Protein AF-A0A317JXZ2-F1 (afdb_monomer_lite)

Foldseek 3Di:
DDPVPDDDDDDDDDDDPDDDDDDPPDPDPDDDDFDWAFPDDDQQKTWTFGDDCDAHPVRHRIDMDTPVNDDDD

pLDDT: mean 80.99, std 12.87, range [50.53, 96.12]

Sequence (73 aa):
MDSIGRDHRIVEKVPVLTTQGIRAANTFPMELWLDVQVDRLDAGTATVTLQHGVETVDGAQRITVTSADVRMT

Secondary structure (DSSP, 8-state):
--TTS------------------TT---SSPPP--EEEEEEETTEEEEEE-TT---TTS-SEEEEEGGG----

Structure (mmCIF, N/CA/C/O backbone):
data_AF-A0A317JXZ2-F1
#
_entry.id   AF-A0A317JXZ2-F1
#
loop_
_atom_site.group_PDB
_atom_site.id
_atom_site.type_symbol
_atom_site.label_atom_id
_atom_site.label_alt_id
_atom_site.label_comp_id
_atom_site.label_asym_id
_atom_site.label_entity_id
_atom_site.label_seq_id
_atom_site.pdbx_PDB_ins_code
_atom_site.Cartn_x
_atom_site.Cartn_y
_atom_site.Cartn_z
_atom_site.occupancy
_atom_site.B_iso_or_equiv
_atom_site.auth_seq_id
_atom_site.auth_comp_id
_atom_site.auth_asym_id
_atom_site.auth_atom_id
_atom_site.pdbx_PDB_model_num
ATOM 1 N N . MET A 1 1 ? 19.163 25.134 -36.726 1.00 58.12 1 MET A N 1
ATOM 2 C CA . MET A 1 1 ? 20.062 26.288 -36.548 1.00 58.12 1 MET A CA 1
ATOM 3 C C . MET A 1 1 ? 19.295 27.522 -36.064 1.00 58.12 1 MET A C 1
ATOM 5 O O . MET A 1 1 ? 18.390 27.971 -36.759 1.00 58.12 1 MET A O 1
ATOM 9 N N . ASP A 1 2 ? 19.580 28.014 -34.854 1.00 73.25 2 ASP A N 1
ATOM 10 C CA . ASP A 1 2 ? 19.018 29.274 -34.331 1.00 73.25 2 ASP A CA 1
ATOM 11 C C . ASP A 1 2 ? 19.760 30.514 -34.881 1.00 73.25 2 ASP A C 1
ATOM 13 O O . ASP A 1 2 ? 20.717 30.391 -35.647 1.00 73.25 2 ASP A O 1
ATOM 17 N N . SER A 1 3 ? 19.332 31.723 -34.498 1.00 70.88 3 SER A N 1
ATOM 18 C CA . SER A 1 3 ? 19.915 32.990 -34.980 1.00 70.88 3 SER A CA 1
ATOM 19 C C . SER 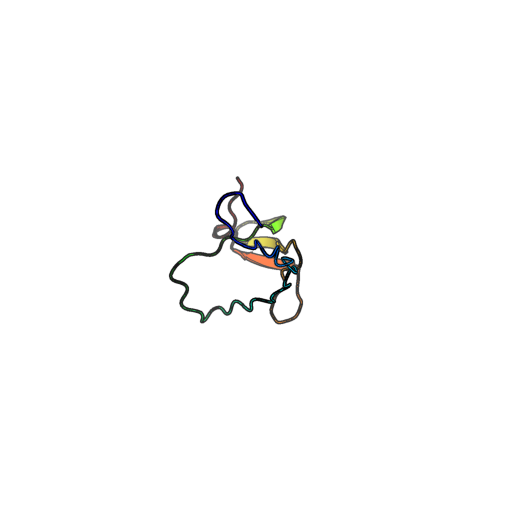A 1 3 ? 21.375 33.229 -34.561 1.00 70.88 3 SER A C 1
ATOM 21 O O . SER A 1 3 ? 21.984 34.190 -35.025 1.00 70.88 3 SER A O 1
ATOM 23 N N . ILE A 1 4 ? 21.943 32.363 -33.715 1.00 84.69 4 ILE A N 1
ATOM 24 C CA . ILE A 1 4 ? 23.353 32.367 -33.296 1.00 84.69 4 ILE A CA 1
ATOM 25 C C . ILE A 1 4 ? 24.111 31.121 -33.783 1.00 84.69 4 ILE A C 1
ATOM 27 O O . ILE A 1 4 ? 25.228 30.861 -33.340 1.00 84.69 4 ILE A O 1
ATOM 31 N N . GLY A 1 5 ? 23.537 30.360 -34.718 1.00 75.62 5 GLY A N 1
ATOM 32 C CA . GLY A 1 5 ? 24.219 29.258 -35.388 1.00 75.62 5 GLY A CA 1
ATOM 33 C C . GLY A 1 5 ? 24.272 27.948 -34.601 1.00 75.62 5 GLY A C 1
ATOM 34 O O . GLY A 1 5 ? 25.050 27.065 -34.954 1.00 75.62 5 GLY A O 1
ATOM 35 N N . ARG A 1 6 ? 23.471 27.785 -33.543 1.00 80.31 6 ARG A N 1
ATOM 36 C CA . ARG A 1 6 ? 23.419 26.534 -32.778 1.00 80.31 6 ARG A CA 1
ATOM 37 C C . ARG A 1 6 ? 22.421 25.574 -33.394 1.00 80.31 6 ARG A C 1
ATOM 39 O O . ARG A 1 6 ? 21.263 25.924 -33.644 1.00 80.31 6 ARG A O 1
ATOM 46 N N . ASP A 1 7 ? 22.861 24.341 -33.604 1.00 76.75 7 ASP A N 1
ATOM 47 C CA . ASP A 1 7 ? 21.948 23.254 -33.913 1.00 76.75 7 ASP A CA 1
ATOM 48 C C . ASP A 1 7 ? 21.356 22.673 -32.637 1.00 76.75 7 ASP A C 1
ATOM 50 O O . ASP A 1 7 ? 22.051 22.197 -31.740 1.00 76.75 7 ASP A O 1
ATOM 54 N N . HIS A 1 8 ? 20.031 22.737 -32.571 1.00 70.94 8 HIS A N 1
ATOM 55 C CA . HIS A 1 8 ? 19.247 22.196 -31.477 1.00 70.94 8 HIS A CA 1
ATOM 56 C C . HIS A 1 8 ? 18.784 20.805 -31.882 1.00 70.94 8 HIS A C 1
ATOM 58 O O . HIS A 1 8 ? 17.977 20.654 -32.798 1.00 70.94 8 HIS A O 1
ATOM 64 N N . ARG A 1 9 ? 19.303 19.779 -31.205 1.00 77.81 9 ARG A N 1
ATOM 65 C CA . ARG A 1 9 ? 18.813 18.409 -31.355 1.00 77.81 9 ARG A CA 1
ATOM 66 C C . ARG A 1 9 ? 17.730 18.163 -30.316 1.00 77.81 9 ARG A C 1
ATOM 68 O O . ARG A 1 9 ? 18.028 18.085 -29.126 1.00 77.81 9 ARG A O 1
ATOM 75 N N . ILE A 1 10 ? 16.490 17.993 -30.766 1.00 70.62 10 ILE A N 1
ATOM 76 C CA . ILE A 1 10 ? 15.436 17.438 -29.917 1.00 70.62 10 ILE A CA 1
ATOM 77 C C . ILE A 1 10 ? 15.790 15.968 -29.692 1.00 70.62 10 ILE A C 1
ATOM 79 O O . ILE A 1 10 ? 15.796 15.171 -30.626 1.00 70.62 10 ILE A O 1
ATOM 83 N N . VAL A 1 11 ? 16.162 15.629 -28.460 1.00 75.38 11 VAL A N 1
ATOM 84 C CA . VAL A 1 11 ? 16.347 14.240 -28.031 1.00 75.38 11 VAL A CA 1
ATOM 85 C C . VAL A 1 11 ? 15.008 13.750 -27.509 1.00 75.38 11 VAL A C 1
ATOM 87 O O . VAL A 1 11 ? 14.442 14.341 -26.589 1.00 75.38 11 VAL A O 1
ATOM 90 N N . GLU A 1 12 ? 14.492 12.699 -28.132 1.00 68.25 12 GLU A N 1
ATOM 91 C CA . GLU A 1 12 ? 13.237 12.072 -27.739 1.00 68.25 12 GLU A CA 1
ATOM 92 C C . GLU A 1 12 ? 13.348 11.565 -26.291 1.00 68.25 12 GLU A C 1
ATOM 94 O O . GLU A 1 12 ? 14.274 10.826 -25.944 1.00 68.25 12 GLU A O 1
ATOM 99 N N . LYS A 1 13 ? 12.435 12.000 -25.414 1.00 65.88 13 LYS A N 1
ATOM 100 C CA . LYS A 1 13 ? 12.349 11.476 -24.047 1.00 65.88 13 LYS A CA 1
ATOM 101 C C . LYS A 1 13 ? 11.572 10.168 -24.094 1.00 65.88 13 LYS A C 1
ATOM 103 O O . LYS A 1 13 ? 10.346 10.181 -24.084 1.00 65.88 13 LYS A O 1
ATOM 108 N N . VAL A 1 14 ? 12.288 9.051 -24.149 1.00 64.25 14 VAL A N 1
ATOM 109 C CA . VAL A 1 14 ? 11.665 7.732 -24.023 1.00 64.25 14 VAL A CA 1
ATOM 110 C C . VAL A 1 14 ? 11.255 7.532 -22.558 1.00 64.25 14 VAL A C 1
ATOM 112 O O . VAL A 1 14 ? 12.102 7.698 -21.675 1.00 64.25 14 VAL A O 1
ATOM 115 N N . PRO A 1 15 ? 9.986 7.202 -22.257 1.00 50.53 15 PRO A N 1
ATOM 116 C CA . PRO A 1 15 ? 9.590 6.846 -20.904 1.00 50.53 15 PRO A CA 1
ATOM 117 C C . PRO A 1 15 ? 10.290 5.542 -20.513 1.00 50.53 15 PRO A C 1
ATOM 119 O O . PRO A 1 15 ? 10.065 4.495 -21.117 1.00 50.53 15 PRO A O 1
ATOM 122 N N . VAL A 1 16 ? 11.162 5.606 -19.510 1.00 60.69 16 VAL A N 1
ATOM 123 C CA . VAL A 1 16 ? 11.783 4.413 -18.933 1.00 60.69 16 VAL A CA 1
ATOM 124 C C . VAL A 1 16 ? 10.921 3.975 -17.756 1.00 60.69 16 VAL A C 1
ATOM 126 O O . VAL A 1 16 ? 10.895 4.635 -16.721 1.00 60.69 16 VAL A O 1
ATOM 129 N N . LEU A 1 17 ? 10.207 2.863 -17.920 1.00 56.88 17 LEU A N 1
ATOM 130 C CA . LEU A 1 17 ? 9.591 2.149 -16.804 1.00 56.88 17 LEU A CA 1
ATOM 131 C C . LEU A 1 17 ? 10.713 1.483 -16.001 1.00 56.88 17 LEU A C 1
ATOM 133 O O . LEU A 1 17 ? 11.215 0.426 -16.377 1.00 56.88 17 LEU A O 1
ATOM 137 N N . THR A 1 18 ? 11.160 2.130 -14.928 1.00 59.69 18 THR A N 1
ATOM 138 C CA . THR A 1 18 ? 12.125 1.545 -13.994 1.00 59.69 18 THR A CA 1
ATOM 139 C C . THR A 1 18 ? 11.391 0.872 -12.845 1.00 59.69 18 THR A C 1
ATOM 141 O O . THR A 1 18 ? 10.640 1.528 -12.125 1.00 59.69 18 THR A O 1
ATOM 144 N N . THR A 1 19 ? 11.644 -0.415 -12.622 1.00 66.44 19 THR A N 1
ATOM 145 C CA . THR A 1 19 ? 11.204 -1.096 -11.401 1.00 66.44 19 THR A CA 1
ATOM 146 C C . THR A 1 19 ? 12.140 -0.718 -10.257 1.00 66.44 19 THR A C 1
ATOM 148 O O . THR A 1 19 ? 13.346 -0.953 -10.333 1.00 66.44 19 THR A O 1
ATOM 151 N N . GLN A 1 20 ? 11.595 -0.146 -9.186 1.00 72.50 20 GLN A N 1
ATOM 152 C CA . GLN A 1 20 ? 12.347 0.168 -7.975 1.00 72.50 20 GLN A CA 1
ATOM 153 C C . GLN A 1 20 ? 11.949 -0.799 -6.857 1.00 72.50 20 GLN A C 1
ATOM 155 O O . GLN A 1 20 ? 10.814 -0.796 -6.396 1.00 72.50 20 GLN A O 1
ATOM 160 N N . GLY A 1 21 ? 12.898 -1.621 -6.406 1.00 71.56 21 GLY A N 1
ATOM 161 C CA . GLY A 1 21 ? 12.704 -2.509 -5.261 1.00 71.56 21 GLY A CA 1
ATOM 162 C C . GLY A 1 21 ? 13.020 -1.796 -3.949 1.00 71.56 21 GLY A C 1
ATOM 163 O O . GLY A 1 21 ? 14.165 -1.405 -3.714 1.00 71.56 21 GLY A O 1
ATOM 164 N N . ILE A 1 22 ? 12.025 -1.656 -3.076 1.00 73.12 22 ILE A N 1
ATOM 165 C CA . ILE A 1 22 ? 12.178 -1.037 -1.756 1.00 73.12 22 ILE A CA 1
ATOM 166 C C . ILE A 1 22 ? 12.167 -2.144 -0.710 1.00 73.12 22 ILE A C 1
ATOM 168 O O . ILE A 1 22 ? 11.159 -2.810 -0.499 1.00 73.12 22 ILE A O 1
ATOM 172 N N . ARG A 1 23 ? 13.323 -2.384 -0.087 1.00 70.44 23 ARG A N 1
ATOM 173 C CA . ARG A 1 23 ? 13.470 -3.385 0.976 1.00 70.44 23 ARG A CA 1
ATOM 174 C C . ARG A 1 23 ? 13.416 -2.697 2.331 1.00 70.44 23 ARG A C 1
ATOM 176 O O . ARG A 1 23 ? 13.934 -1.595 2.470 1.00 70.44 23 ARG A O 1
ATOM 183 N N . ALA A 1 24 ? 12.892 -3.388 3.342 1.00 65.25 24 ALA A N 1
ATOM 184 C CA . ALA A 1 24 ? 12.851 -2.886 4.719 1.00 65.25 24 ALA A CA 1
ATOM 185 C C . ALA A 1 24 ? 14.242 -2.516 5.277 1.00 65.25 24 ALA A C 1
ATOM 187 O O . ALA A 1 24 ? 14.359 -1.644 6.126 1.00 65.25 24 ALA A O 1
ATOM 188 N N . ALA A 1 25 ? 15.303 -3.160 4.776 1.00 63.97 25 ALA A N 1
ATOM 189 C CA . ALA A 1 25 ? 16.687 -2.880 5.158 1.00 63.97 25 ALA A CA 1
ATOM 190 C C . ALA A 1 25 ? 17.314 -1.682 4.420 1.00 63.97 25 ALA A C 1
ATOM 192 O O . ALA A 1 25 ? 18.474 -1.358 4.671 1.00 63.97 25 ALA A O 1
ATOM 193 N N . ASN A 1 26 ? 16.601 -1.041 3.487 1.00 65.88 26 ASN A N 1
ATOM 194 C CA . ASN A 1 26 ? 17.128 0.149 2.837 1.00 65.88 26 ASN A CA 1
ATOM 195 C C . ASN A 1 26 ? 17.130 1.296 3.848 1.00 65.88 26 ASN A C 1
ATOM 197 O O . ASN A 1 26 ? 16.077 1.748 4.293 1.00 65.88 26 ASN A O 1
ATOM 201 N N . THR A 1 27 ? 18.318 1.802 4.168 1.00 57.09 27 THR A N 1
ATOM 202 C CA . THR A 1 27 ? 18.479 3.042 4.926 1.00 57.09 27 THR A CA 1
ATOM 203 C C . THR A 1 27 ? 18.063 4.212 4.039 1.00 57.09 27 THR A C 1
ATOM 205 O O . THR A 1 27 ? 18.892 4.836 3.376 1.00 57.09 27 THR A O 1
ATOM 208 N N . PHE A 1 28 ? 16.762 4.483 3.964 1.00 58.97 28 PHE A N 1
ATOM 209 C CA . PHE A 1 28 ? 16.269 5.694 3.327 1.00 58.97 28 PHE A CA 1
ATOM 210 C C . PHE A 1 28 ? 16.412 6.866 4.304 1.00 58.97 28 PHE A C 1
ATOM 212 O O . PHE A 1 28 ? 15.962 6.766 5.443 1.00 58.97 28 PHE A O 1
ATOM 219 N N . PRO A 1 29 ? 16.992 8.003 3.883 1.00 59.25 29 PRO A N 1
ATOM 220 C CA . PRO A 1 29 ? 16.998 9.219 4.697 1.00 59.25 29 PRO A CA 1
ATOM 221 C C . PRO A 1 29 ? 15.607 9.880 4.800 1.00 59.25 29 PRO A C 1
ATOM 223 O O . PRO A 1 29 ? 15.475 10.920 5.435 1.00 59.25 29 PRO A O 1
ATOM 226 N N . MET A 1 30 ? 14.582 9.311 4.158 1.00 62.91 30 MET A N 1
ATOM 227 C CA . MET A 1 30 ? 13.247 9.882 4.001 1.00 62.91 30 MET A CA 1
ATOM 228 C C . MET A 1 30 ? 12.185 8.784 4.113 1.00 62.91 30 MET A C 1
ATOM 230 O O . MET A 1 30 ? 12.298 7.731 3.488 1.00 62.91 30 MET A O 1
ATOM 234 N N . GLU A 1 31 ? 11.176 9.042 4.939 1.00 73.31 31 GLU A N 1
ATOM 235 C CA . GLU A 1 31 ? 9.950 8.250 5.032 1.00 73.31 31 GLU A CA 1
ATOM 236 C C . GLU A 1 31 ? 9.249 8.229 3.664 1.00 73.31 31 GLU A C 1
ATOM 238 O O . GLU A 1 31 ? 9.137 9.266 3.004 1.00 73.31 31 GLU A O 1
ATOM 243 N N . LEU A 1 32 ? 8.807 7.050 3.220 1.00 79.31 32 LEU A N 1
ATOM 244 C CA . LEU A 1 32 ? 8.086 6.881 1.962 1.00 79.31 32 LEU A CA 1
ATOM 245 C C . LEU A 1 32 ? 6.593 6.733 2.238 1.00 79.31 32 LEU A C 1
ATOM 247 O O . LEU A 1 32 ? 6.174 5.770 2.875 1.00 79.31 32 LEU A O 1
ATOM 251 N N . TRP A 1 33 ? 5.804 7.642 1.677 1.00 85.44 33 TRP A N 1
ATOM 252 C CA . TRP A 1 33 ? 4.350 7.556 1.661 1.00 85.44 33 TRP A CA 1
ATOM 253 C C . TRP A 1 33 ? 3.887 6.993 0.318 1.00 85.44 33 TRP A C 1
ATOM 255 O O . TRP A 1 33 ? 4.383 7.400 -0.734 1.00 85.44 33 TRP A O 1
ATOM 265 N N . LEU A 1 34 ? 2.960 6.038 0.363 1.00 87.25 34 LEU A N 1
ATOM 266 C CA . LEU A 1 34 ? 2.366 5.411 -0.813 1.00 87.25 34 LEU A CA 1
ATOM 267 C C . LEU A 1 34 ? 0.869 5.697 -0.835 1.00 87.25 34 LEU A C 1
ATOM 269 O O . LEU A 1 34 ? 0.196 5.536 0.184 1.00 87.25 34 LEU A O 1
ATOM 273 N N . ASP A 1 35 ? 0.353 6.048 -2.009 1.00 90.06 35 ASP A N 1
ATOM 274 C CA . ASP A 1 35 ? -1.086 6.128 -2.225 1.00 90.06 35 ASP A CA 1
ATOM 275 C C . ASP A 1 35 ? -1.679 4.718 -2.259 1.00 90.06 35 ASP A C 1
ATOM 277 O O . ASP A 1 35 ? -1.253 3.843 -3.022 1.00 90.06 35 ASP A O 1
ATOM 281 N N . VAL A 1 36 ? -2.676 4.494 -1.408 1.00 92.38 36 VAL A N 1
ATOM 282 C CA . VAL A 1 36 ? -3.342 3.202 -1.258 1.00 92.38 36 VAL A CA 1
ATOM 283 C C . VAL A 1 36 ? -4.849 3.383 -1.197 1.00 92.38 36 VAL A C 1
ATOM 285 O O . VAL A 1 36 ? -5.358 4.382 -0.691 1.00 92.38 36 VAL A O 1
ATOM 288 N N . GLN A 1 37 ? -5.580 2.376 -1.663 1.00 94.31 37 GLN A N 1
ATOM 289 C CA . GLN A 1 37 ? -7.008 2.276 -1.397 1.00 94.31 37 GLN A CA 1
ATOM 290 C C . GLN A 1 37 ? -7.208 1.539 -0.074 1.00 94.31 37 GLN A C 1
ATOM 292 O O . GLN A 1 37 ? -6.781 0.394 0.067 1.00 94.31 37 GLN A O 1
ATOM 297 N N . VAL A 1 38 ? -7.871 2.171 0.894 1.00 94.31 38 VAL A N 1
ATOM 298 C CA . VAL A 1 38 ? -8.242 1.503 2.147 1.00 94.31 38 VAL A CA 1
ATOM 299 C C . VAL A 1 38 ? -9.490 0.666 1.900 1.00 94.31 38 VAL A C 1
ATOM 301 O O . VAL A 1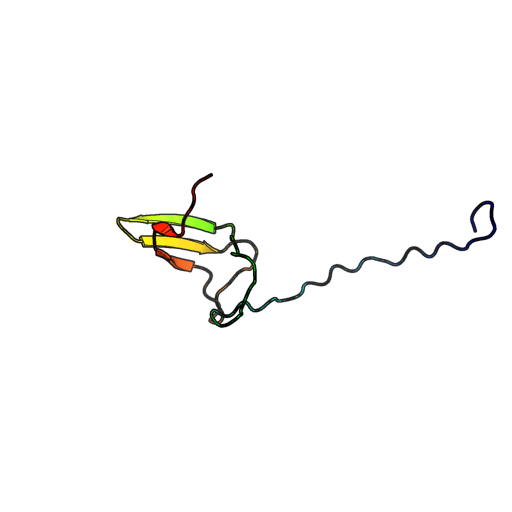 38 ? -10.567 1.203 1.659 1.00 94.31 38 VAL A O 1
ATOM 304 N N . ASP A 1 39 ? -9.353 -0.655 1.969 1.00 94.06 39 ASP A N 1
ATOM 305 C CA . ASP A 1 39 ? -10.477 -1.571 1.765 1.00 94.06 39 ASP A CA 1
ATOM 306 C C . ASP A 1 39 ? -11.246 -1.823 3.062 1.00 94.06 39 ASP A C 1
ATOM 308 O O . ASP A 1 39 ? -12.460 -2.021 3.054 1.00 94.06 39 ASP A O 1
ATOM 312 N N . ARG A 1 40 ? -10.523 -1.867 4.185 1.00 94.19 40 ARG A N 1
ATOM 313 C CA . ARG A 1 40 ? -11.089 -2.068 5.518 1.00 94.19 40 ARG A CA 1
ATOM 314 C C . ARG A 1 40 ? -10.181 -1.447 6.570 1.00 94.19 40 ARG A C 1
ATOM 316 O O . ARG A 1 40 ? -8.968 -1.640 6.523 1.00 94.19 40 ARG A O 1
ATOM 323 N N . LEU A 1 41 ? -10.779 -0.758 7.535 1.00 94.12 41 LEU A N 1
ATOM 324 C CA . LEU A 1 41 ? -10.098 -0.221 8.707 1.00 94.12 41 LEU A CA 1
ATOM 325 C C . LEU A 1 41 ? -10.734 -0.822 9.964 1.00 94.12 41 LEU A C 1
ATOM 327 O O . LEU A 1 41 ? -11.926 -0.635 10.198 1.00 94.12 41 LEU A O 1
ATOM 331 N N . ASP A 1 42 ? -9.941 -1.543 1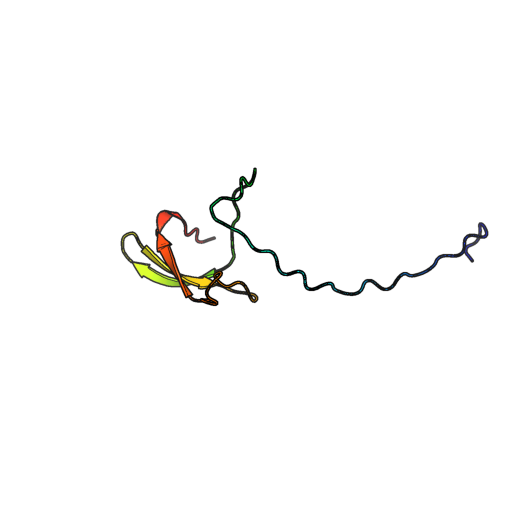0.752 1.00 93.88 42 ASP A N 1
ATOM 332 C CA . ASP A 1 42 ? -10.339 -2.128 12.033 1.00 93.88 42 ASP A CA 1
ATOM 333 C C . ASP A 1 42 ? -9.526 -1.496 13.179 1.00 93.88 42 ASP A C 1
ATOM 335 O O . ASP A 1 42 ? -8.621 -0.685 12.968 1.00 93.88 42 ASP A O 1
ATOM 339 N N . ALA A 1 43 ? -9.824 -1.877 14.424 1.00 89.81 43 ALA A N 1
ATOM 340 C CA . ALA A 1 43 ? -9.051 -1.429 15.578 1.00 89.81 43 ALA A CA 1
ATOM 341 C C . ALA A 1 43 ? -7.607 -1.967 15.506 1.00 89.81 43 ALA A C 1
ATOM 343 O O . ALA A 1 43 ? -7.356 -3.142 15.765 1.00 89.81 43 ALA A O 1
ATOM 344 N N . GLY A 1 44 ? -6.659 -1.097 15.151 1.00 92.94 44 GLY A N 1
ATOM 345 C CA . GLY A 1 44 ? -5.222 -1.387 15.143 1.00 92.94 44 GLY A CA 1
ATOM 346 C C . GLY A 1 44 ? -4.657 -1.877 13.809 1.00 92.94 44 GLY A C 1
ATOM 347 O O . GLY A 1 44 ? -3.440 -1.899 13.649 1.00 92.94 44 GLY A O 1
ATOM 348 N N . THR A 1 45 ? -5.495 -2.236 12.831 1.00 96.12 45 THR A N 1
ATOM 349 C CA . THR A 1 45 ? -5.028 -2.7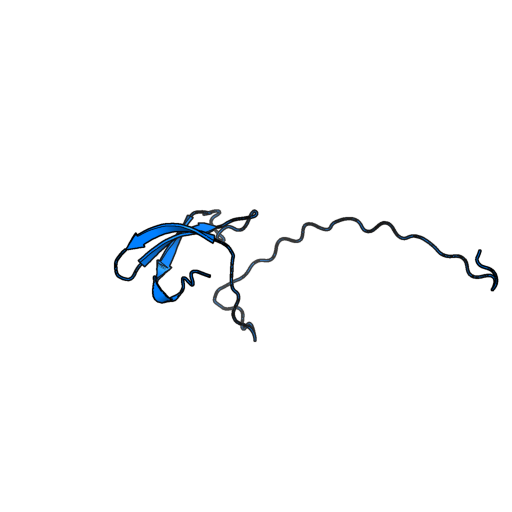01 11.513 1.00 96.12 45 THR A CA 1
ATOM 350 C C . THR A 1 45 ? -5.877 -2.145 10.379 1.00 96.12 45 THR A C 1
ATOM 352 O O . THR A 1 45 ? -7.056 -1.842 10.549 1.00 96.12 45 THR A O 1
ATOM 355 N N . ALA A 1 46 ? -5.267 -2.019 9.206 1.00 95.38 46 ALA A N 1
ATOM 356 C CA . ALA A 1 46 ? -5.931 -1.641 7.973 1.00 95.38 46 ALA A CA 1
ATOM 357 C C . ALA A 1 46 ? -5.564 -2.636 6.875 1.00 95.38 46 ALA A C 1
ATOM 359 O O . ALA A 1 46 ? -4.395 -2.981 6.703 1.00 95.38 46 ALA A O 1
ATOM 360 N N . THR A 1 47 ? -6.561 -3.081 6.119 1.00 96.06 47 THR A N 1
ATOM 361 C CA . THR A 1 47 ? -6.331 -3.785 4.859 1.00 96.06 47 THR A CA 1
ATOM 362 C C . THR A 1 47 ? -6.366 -2.768 3.732 1.00 96.06 47 THR A C 1
ATOM 364 O O . THR A 1 47 ? -7.361 -2.054 3.578 1.00 96.06 47 THR A O 1
ATOM 367 N N . VAL A 1 48 ? -5.290 -2.713 2.954 1.00 95.12 48 VAL A N 1
ATOM 368 C CA . VAL A 1 48 ? -5.127 -1.739 1.877 1.00 95.12 48 VAL A CA 1
ATOM 369 C C . VAL A 1 48 ? -4.733 -2.423 0.574 1.00 95.12 48 VAL A C 1
ATOM 371 O O . VAL A 1 48 ? -4.028 -3.436 0.579 1.00 95.12 48 VAL A O 1
ATOM 374 N N . THR A 1 49 ? -5.164 -1.842 -0.540 1.00 95.62 49 THR A N 1
ATOM 375 C CA . THR A 1 49 ? -4.753 -2.226 -1.890 1.00 95.62 49 THR A CA 1
ATOM 376 C C . THR A 1 49 ? -3.805 -1.167 -2.452 1.00 95.62 49 THR A C 1
ATOM 378 O O . THR A 1 49 ? -4.177 0.001 -2.616 1.00 95.62 49 THR A O 1
ATOM 381 N N . LEU A 1 50 ? -2.578 -1.597 -2.740 1.00 92.12 50 LEU A N 1
ATOM 382 C CA . LEU A 1 50 ? -1.518 -0.839 -3.393 1.00 92.12 50 LEU A CA 1
ATOM 383 C C . LEU A 1 50 ? -1.960 -0.452 -4.809 1.00 92.12 50 LEU A C 1
ATOM 385 O O . LEU A 1 50 ? -2.526 -1.265 -5.540 1.00 92.12 50 LEU A O 1
ATOM 389 N N . GLN A 1 51 ? -1.727 0.803 -5.185 1.00 89.75 51 GLN A N 1
ATOM 390 C CA . GLN A 1 51 ? -2.149 1.344 -6.476 1.00 89.75 51 GLN A CA 1
ATOM 391 C C . GLN A 1 51 ? -0.977 1.430 -7.462 1.00 89.75 51 GLN A C 1
ATOM 393 O O . GLN A 1 51 ? 0.187 1.271 -7.102 1.00 89.75 51 GLN A O 1
ATOM 398 N N . HIS A 1 52 ? -1.290 1.705 -8.730 1.00 87.06 52 HIS A N 1
ATOM 399 C CA . HIS A 1 52 ? -0.310 2.118 -9.746 1.00 87.06 52 HIS A CA 1
ATOM 400 C C . HIS A 1 52 ? 0.841 1.127 -10.010 1.00 87.06 52 HIS A C 1
ATOM 402 O O . HIS A 1 52 ? 1.964 1.535 -10.295 1.00 87.06 52 HIS A O 1
ATOM 408 N N . GLY A 1 53 ? 0.559 -0.179 -9.957 1.00 82.75 53 GLY A N 1
ATOM 409 C CA . GLY A 1 53 ? 1.556 -1.218 -10.244 1.00 82.75 53 GLY A CA 1
ATOM 410 C C . GLY A 1 53 ? 2.582 -1.416 -9.128 1.00 82.75 53 GLY A C 1
ATOM 411 O O . GLY A 1 53 ? 3.626 -2.022 -9.359 1.00 82.75 53 GLY A O 1
ATOM 412 N N . VAL A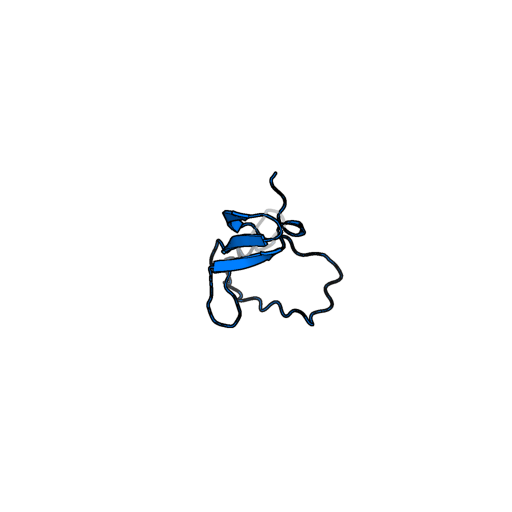 1 54 ? 2.296 -0.902 -7.930 1.00 87.62 54 VAL A N 1
ATOM 413 C CA . VAL A 1 54 ? 3.055 -1.209 -6.720 1.00 87.62 54 VAL A CA 1
ATOM 414 C C . VAL A 1 54 ? 2.578 -2.552 -6.170 1.00 87.62 54 VAL A C 1
ATOM 416 O O . VAL A 1 54 ? 1.383 -2.786 -6.000 1.00 87.62 54 VAL A O 1
ATOM 419 N N . GLU A 1 55 ? 3.523 -3.430 -5.868 1.00 90.38 55 GLU A N 1
ATOM 420 C CA . GLU A 1 55 ? 3.278 -4.739 -5.272 1.00 90.38 55 GLU A CA 1
ATOM 421 C C . GLU A 1 55 ? 4.398 -5.090 -4.293 1.00 90.38 55 GLU A C 1
ATOM 423 O O . GLU A 1 55 ? 5.485 -4.502 -4.311 1.00 90.38 55 GLU A O 1
ATOM 428 N N . THR A 1 56 ? 4.130 -6.043 -3.404 1.00 88.62 56 THR A N 1
ATOM 429 C CA . THR A 1 56 ? 5.183 -6.628 -2.577 1.00 88.62 56 THR A CA 1
ATOM 430 C C . THR A 1 56 ? 6.156 -7.429 -3.436 1.00 88.62 56 THR A C 1
ATOM 432 O O . THR A 1 56 ? 5.881 -7.772 -4.582 1.00 88.62 56 THR A O 1
ATOM 435 N N . VAL A 1 57 ? 7.294 -7.799 -2.848 1.00 85.38 57 VAL A N 1
ATOM 436 C CA . VAL A 1 57 ? 8.290 -8.661 -3.506 1.00 85.38 57 VAL A CA 1
ATOM 437 C C . VAL A 1 57 ? 7.694 -10.008 -3.952 1.00 85.38 57 VAL A C 1
ATOM 439 O O . VAL A 1 57 ? 8.171 -10.587 -4.922 1.00 85.38 57 VAL A O 1
ATOM 442 N N . ASP A 1 58 ? 6.629 -10.468 -3.290 1.00 88.12 58 ASP A N 1
ATOM 443 C CA . ASP A 1 58 ? 5.914 -11.709 -3.614 1.00 88.12 58 ASP A CA 1
ATOM 444 C C . ASP A 1 58 ? 4.746 -11.498 -4.603 1.00 88.12 58 ASP A C 1
ATOM 446 O O . ASP A 1 58 ? 3.957 -12.414 -4.835 1.00 88.12 58 ASP A O 1
ATOM 450 N N . GLY A 1 59 ?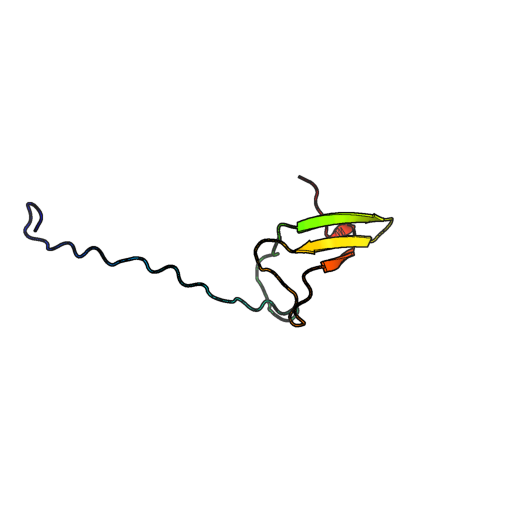 4.597 -10.294 -5.169 1.00 89.44 59 GLY A N 1
ATOM 451 C CA . GLY A 1 59 ? 3.535 -9.951 -6.121 1.00 89.44 59 GLY A CA 1
ATOM 452 C C . GLY A 1 59 ? 2.177 -9.653 -5.478 1.00 89.44 59 GLY A C 1
ATOM 453 O O . GLY A 1 59 ? 1.149 -9.643 -6.156 1.00 89.44 59 GLY A O 1
ATOM 454 N N . ALA A 1 60 ? 2.126 -9.430 -4.161 1.00 91.31 60 ALA A N 1
ATOM 455 C CA . ALA A 1 60 ? 0.877 -9.091 -3.490 1.00 91.31 60 ALA A CA 1
ATOM 456 C C . ALA A 1 60 ? 0.571 -7.597 -3.645 1.00 91.31 60 ALA A C 1
ATOM 458 O O . ALA A 1 60 ? 1.362 -6.741 -3.257 1.00 91.31 60 ALA A O 1
ATOM 459 N N . GLN A 1 61 ? -0.616 -7.279 -4.152 1.00 92.81 61 GLN A N 1
ATOM 460 C CA . GLN A 1 61 ? -1.112 -5.898 -4.233 1.00 92.81 61 GLN A CA 1
ATOM 461 C C . GLN A 1 61 ? -1.971 -5.512 -3.029 1.00 92.81 61 GLN A C 1
ATOM 463 O O . GLN A 1 61 ? -2.258 -4.342 -2.817 1.00 92.81 61 GLN A O 1
ATOM 468 N N . ARG A 1 62 ? -2.380 -6.488 -2.217 1.00 94.62 62 ARG A N 1
ATOM 469 C CA . ARG A 1 62 ? -3.183 -6.271 -1.016 1.00 94.62 62 ARG A CA 1
ATOM 470 C C . ARG A 1 62 ? -2.364 -6.650 0.202 1.00 94.62 62 ARG A C 1
ATOM 472 O O . ARG A 1 62 ? -1.871 -7.774 0.281 1.00 94.62 62 ARG A O 1
ATOM 479 N N . ILE A 1 63 ? -2.237 -5.724 1.143 1.00 94.00 63 ILE A N 1
ATOM 480 C CA . ILE A 1 63 ? -1.449 -5.915 2.360 1.00 94.00 63 ILE A CA 1
ATOM 481 C C . ILE A 1 63 ? -2.230 -5.464 3.592 1.00 94.00 63 ILE A C 1
ATOM 483 O O . ILE A 1 63 ? -3.140 -4.637 3.510 1.00 94.00 63 ILE A O 1
ATOM 487 N N . THR A 1 64 ? -1.849 -6.012 4.742 1.00 95.25 64 THR A N 1
ATOM 488 C CA . THR A 1 64 ? -2.332 -5.558 6.046 1.00 95.25 64 THR A CA 1
ATOM 489 C C . THR A 1 64 ? -1.237 -4.742 6.708 1.00 95.25 64 THR A C 1
ATOM 491 O O . THR A 1 64 ? -0.116 -5.222 6.867 1.00 95.25 64 THR A O 1
ATOM 494 N N . VAL A 1 65 ? -1.572 -3.521 7.104 1.00 92.69 65 VAL A N 1
ATOM 495 C CA . VAL A 1 65 ? -0.680 -2.607 7.826 1.00 92.69 65 VAL A CA 1
ATOM 496 C C . VAL A 1 65 ? -1.291 -2.250 9.176 1.00 92.69 65 VAL A C 1
ATOM 498 O O . VAL A 1 65 ? -2.477 -2.490 9.418 1.00 92.69 65 VAL A O 1
ATOM 501 N N . THR A 1 66 ? -0.495 -1.683 10.080 1.00 94.44 66 THR A N 1
ATOM 502 C CA . THR A 1 66 ? -1.054 -1.083 11.297 1.00 94.44 66 THR A CA 1
ATOM 503 C C . THR A 1 66 ? -1.875 0.146 10.921 1.00 94.44 66 THR A C 1
ATOM 505 O O . THR A 1 66 ? -1.498 0.920 10.043 1.00 94.44 66 THR A O 1
ATOM 508 N N . SER A 1 67 ? -3.006 0.354 11.595 1.00 92.44 67 SER A N 1
ATOM 509 C CA . SER A 1 67 ? -3.845 1.533 11.351 1.00 92.44 67 SER A CA 1
ATOM 510 C C . SER A 1 67 ? -3.122 2.848 11.672 1.00 92.44 67 SER A C 1
ATOM 512 O O . SER A 1 67 ? -3.543 3.894 11.194 1.00 92.44 67 SER A O 1
ATOM 514 N N . ALA A 1 68 ? -2.047 2.808 12.470 1.00 91.62 68 ALA A N 1
ATOM 515 C CA . ALA A 1 68 ? -1.219 3.975 12.778 1.00 91.62 68 ALA A CA 1
ATOM 516 C C . ALA A 1 68 ? -0.403 4.484 11.573 1.00 91.62 68 ALA A C 1
ATOM 518 O O . ALA A 1 68 ? -0.061 5.665 11.534 1.00 91.62 68 ALA A O 1
ATOM 519 N N . ASP A 1 69 ? -0.142 3.618 10.589 1.00 89.75 69 ASP A N 1
ATOM 520 C CA . ASP A 1 69 ? 0.623 3.953 9.380 1.00 89.75 69 ASP A CA 1
ATOM 521 C C . ASP A 1 69 ? -0.280 4.485 8.253 1.00 89.75 69 ASP A C 1
ATOM 523 O O . ASP A 1 69 ? 0.199 4.876 7.191 1.00 89.75 69 ASP A O 1
ATOM 527 N N . VAL A 1 70 ? -1.601 4.519 8.466 1.00 89.81 70 VAL A N 1
ATOM 528 C CA . VAL A 1 70 ? -2.567 5.033 7.491 1.00 89.81 70 VAL A CA 1
ATOM 529 C C . VAL A 1 70 ? -2.938 6.465 7.845 1.00 89.81 70 VAL A C 1
ATOM 531 O O . VAL A 1 70 ? -3.485 6.738 8.914 1.00 89.81 70 VAL A O 1
ATOM 534 N N . ARG A 1 71 ? -2.694 7.390 6.914 1.00 90.31 71 ARG A N 1
ATOM 535 C CA . ARG A 1 71 ? -3.164 8.775 7.008 1.00 90.31 71 ARG A CA 1
ATOM 536 C C . ARG A 1 71 ? -4.264 9.022 5.987 1.00 90.31 71 ARG A C 1
ATOM 538 O O . ARG A 1 71 ? -4.072 8.786 4.802 1.00 90.31 71 ARG A O 1
ATOM 545 N N . MET A 1 72 ? -5.410 9.498 6.467 1.00 84.12 72 MET A N 1
ATOM 546 C CA . MET A 1 72 ? -6.515 9.952 5.625 1.00 84.12 72 MET A CA 1
ATOM 547 C C . MET A 1 72 ? -6.395 11.468 5.466 1.00 84.12 72 MET A C 1
ATOM 549 O O . MET A 1 72 ? -6.510 12.196 6.453 1.00 84.12 72 MET A O 1
ATOM 553 N N . THR A 1 73 ? -6.099 11.915 4.249 1.00 76.44 73 THR A N 1
ATOM 554 C CA . THR A 1 73 ? -6.087 13.329 3.838 1.00 76.44 73 THR A CA 1
ATOM 555 C C . THR A 1 73 ? -7.354 13.693 3.094 1.00 76.44 73 THR A C 1
ATOM 557 O O . THR A 1 73 ? -7.812 12.840 2.301 1.00 76.44 73 THR A O 1
#

Organism: NCBI:txid1450148

Radius of gyration: 20.46 Å; chains: 1; bounding box: 35×45×52 Å